Protein AF-A0A847XZ53-F1 (afdb_monomer)

pLDDT: mean 93.52, std 6.36, range [60.31, 98.06]

Mean predicted aligned error: 3.76 Å

Foldseek 3Di:
DDAFWDDWDWDADPVRHTAKIKIDGDPFWIWMWGDDPNWTWTWTDGHPDTDIWTPRDPPDTPNVVVVVVCVVCVVPDDD

Sequence (79 aa):
MEKGIRSVEIIKDESGKTKSVSVIFGPHYFIEIREKEGRTTFILGATHHGFEVDASDVGVGLEEMIYSIREKYPETAID

Solvent-accessible surface area (backbone atoms only — not comparable to full-atom values): 4596 Å² total; per-residue (Å²): 132,70,76,52,82,75,46,77,48,76,43,57,47,98,88,65,51,80,36,32,44,37,38,36,27,47,90,50,34,36,40,38,40,35,58,55,97,92,36,32,35,40,33,47,37,44,82,93,46,68,53,76,38,48,50,68,54,87,86,40,51,42,51,51,51,49,50,56,48,35,73,75,42,59,90,74,61,84,132

Secondary structure (DSSP, 8-state):
---SEEEEEEEE-TTS-EEEEEEEETTTEEEEEEEETTEEEEEEEETTEEEEEE-SSTTSTHHHHHHHHHHH-GGG---

Nearest PDB structures (foldseek):
  8ede-assembly1_A  TM=2.989E-01  e=1.190E+00  Homo sapiens
  8dy8-assembly2_B  TM=3.505E-01  e=2.216E+00  Homo sapiens

Radius of gyration: 14.3 Å; Cα contacts (8 Å, |Δi|>4): 130; chains: 1; bounding box: 37×21×38 Å

Structure (mmCIF, N/CA/C/O backbone):
data_AF-A0A847XZ53-F1
#
_entry.id   AF-A0A847XZ53-F1
#
loop_
_atom_site.group_PDB
_atom_site.id
_atom_site.type_symbol
_atom_site.label_atom_id
_atom_site.label_alt_id
_atom_site.label_comp_id
_atom_site.label_asym_id
_atom_site.label_entity_id
_atom_site.label_seq_id
_atom_site.pdbx_PDB_ins_code
_atom_site.Cartn_x
_atom_site.Cartn_y
_atom_site.Cartn_z
_atom_site.occupancy
_atom_site.B_iso_or_equiv
_atom_site.auth_seq_id
_atom_site.auth_comp_id
_atom_site.auth_asym_id
_atom_site.auth_atom_id
_atom_site.pdbx_PDB_model_num
ATOM 1 N N . MET A 1 1 ? 21.700 -6.605 8.953 1.00 60.31 1 MET A N 1
ATOM 2 C CA . MET A 1 1 ? 20.457 -5.941 8.505 1.00 60.31 1 MET A CA 1
ATOM 3 C C . MET A 1 1 ? 19.409 -7.018 8.329 1.00 60.31 1 MET A C 1
ATOM 5 O O . MET A 1 1 ? 19.674 -7.964 7.593 1.00 60.31 1 MET A O 1
ATOM 9 N N . GLU A 1 2 ? 18.294 -6.932 9.049 1.00 62.69 2 GLU A N 1
ATOM 10 C CA . GLU A 1 2 ? 17.208 -7.904 8.903 1.00 62.69 2 GLU A CA 1
ATOM 11 C C . GLU A 1 2 ? 16.598 -7.823 7.503 1.00 62.69 2 GLU A C 1
ATOM 13 O O . GLU A 1 2 ? 16.344 -6.740 6.973 1.00 62.69 2 GLU A O 1
ATOM 18 N N . LYS A 1 3 ? 16.410 -8.994 6.897 1.00 82.88 3 LYS A N 1
ATOM 19 C CA . LYS A 1 3 ? 15.734 -9.176 5.613 1.00 82.88 3 LYS A CA 1
ATOM 20 C C . LYS A 1 3 ? 14.326 -9.706 5.897 1.00 82.88 3 LYS A C 1
ATOM 22 O O . LYS A 1 3 ? 14.162 -10.488 6.826 1.00 82.88 3 LYS A O 1
ATOM 27 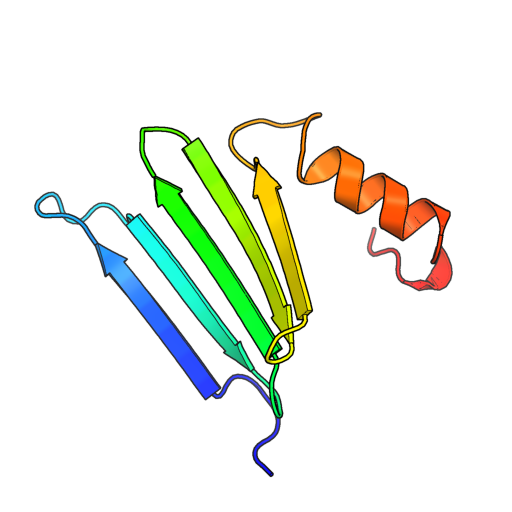N N . GLY A 1 4 ? 13.345 -9.331 5.077 1.00 91.81 4 GLY A N 1
ATOM 28 C CA . GLY A 1 4 ? 11.970 -9.844 5.170 1.00 91.81 4 GLY A CA 1
ATOM 29 C C . GLY A 1 4 ? 10.992 -8.918 5.896 1.00 91.81 4 GLY A C 1
ATOM 30 O O . GLY A 1 4 ? 11.257 -7.725 6.042 1.00 91.81 4 GLY A O 1
ATOM 31 N N . ILE A 1 5 ? 9.841 -9.464 6.295 1.00 96.19 5 ILE A N 1
ATOM 32 C CA . ILE A 1 5 ? 8.800 -8.746 7.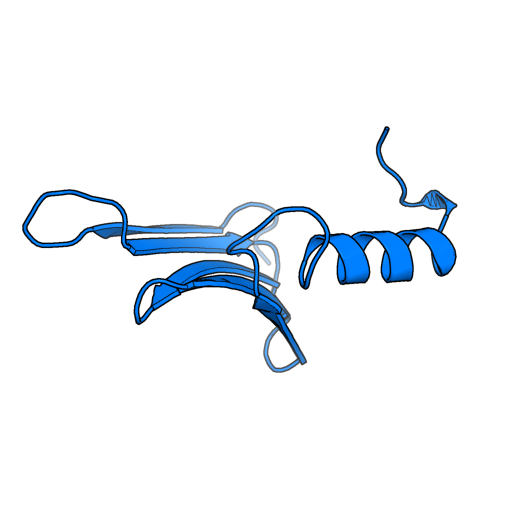044 1.00 96.19 5 ILE A CA 1
ATOM 33 C C . ILE A 1 5 ? 9.258 -8.608 8.497 1.00 96.19 5 ILE A C 1
ATOM 35 O O . ILE A 1 5 ? 9.590 -9.603 9.136 1.00 96.19 5 ILE A O 1
ATOM 39 N N . ARG A 1 6 ? 9.290 -7.374 9.001 1.00 93.88 6 ARG A N 1
ATOM 40 C CA . ARG A 1 6 ? 9.816 -7.029 10.330 1.00 93.88 6 ARG A CA 1
ATOM 41 C C . ARG A 1 6 ? 8.716 -6.715 11.331 1.00 93.88 6 ARG A C 1
ATOM 43 O O . ARG A 1 6 ? 8.860 -7.030 12.504 1.00 93.88 6 ARG A O 1
ATOM 50 N N . SER A 1 7 ? 7.634 -6.094 10.873 1.00 94.94 7 SER A N 1
ATOM 51 C CA . SER A 1 7 ? 6.472 -5.792 11.706 1.00 94.94 7 SER A CA 1
ATOM 52 C C . SER A 1 7 ? 5.201 -5.818 10.871 1.00 94.94 7 SER A C 1
ATOM 54 O O . SER A 1 7 ? 5.224 -5.441 9.697 1.00 94.94 7 SER A O 1
ATOM 56 N N . VAL A 1 8 ? 4.111 -6.251 11.498 1.00 97.19 8 VAL A N 1
ATOM 57 C CA . VAL A 1 8 ? 2.745 -6.085 11.007 1.00 97.19 8 VAL A CA 1
ATOM 58 C C . VAL A 1 8 ? 1.936 -5.487 12.148 1.00 97.19 8 VAL A C 1
ATOM 60 O O . VAL A 1 8 ? 1.806 -6.099 13.207 1.00 97.19 8 VAL A O 1
ATOM 63 N N . GLU A 1 9 ? 1.394 -4.298 11.931 1.00 97.62 9 GLU A N 1
ATOM 64 C CA . GLU A 1 9 ? 0.584 -3.572 12.901 1.00 97.62 9 GLU A CA 1
ATOM 65 C C . GLU A 1 9 ? -0.839 -3.452 12.372 1.00 97.62 9 GLU A C 1
ATOM 67 O O . GLU A 1 9 ? -1.056 -3.069 11.225 1.00 97.62 9 GLU A O 1
ATOM 72 N N . ILE A 1 10 ? -1.815 -3.810 13.206 1.00 97.56 10 ILE A N 1
ATOM 73 C CA . ILE A 1 10 ? -3.236 -3.739 12.870 1.00 97.56 10 ILE A CA 1
ATOM 74 C C . ILE A 1 10 ? -3.915 -2.893 13.936 1.00 97.56 10 ILE A C 1
ATOM 76 O O . ILE A 1 10 ? -3.976 -3.281 15.103 1.00 97.56 10 ILE A O 1
ATOM 80 N N . ILE A 1 11 ? -4.456 -1.753 13.522 1.00 96.50 11 ILE A N 1
ATOM 81 C CA . ILE A 1 11 ? -5.229 -0.860 14.381 1.00 96.50 11 ILE A CA 1
ATOM 82 C C . ILE A 1 11 ? -6.706 -1.092 14.088 1.00 96.50 11 ILE A C 1
ATOM 84 O O . ILE A 1 11 ? -7.130 -1.083 12.931 1.00 96.50 11 ILE A O 1
ATOM 88 N N . LYS A 1 12 ? -7.496 -1.294 1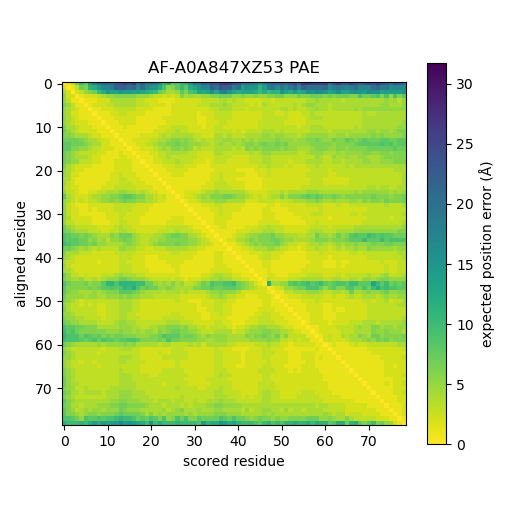5.143 1.00 95.94 12 LYS A N 1
ATOM 89 C CA . LYS A 1 12 ? -8.949 -1.478 15.082 1.00 95.94 12 LYS A CA 1
ATOM 90 C C . LYS A 1 12 ? -9.659 -0.342 15.813 1.00 95.94 12 LYS A C 1
ATOM 92 O O . LYS A 1 12 ? -9.092 0.228 16.740 1.00 95.94 12 LYS A O 1
ATOM 97 N N . ASP A 1 13 ? -10.877 -0.018 15.393 1.00 92.38 13 ASP A N 1
ATOM 98 C CA . ASP A 1 13 ? -11.752 0.887 16.143 1.00 92.38 13 ASP A CA 1
ATOM 99 C C . ASP A 1 13 ? -12.461 0.179 17.311 1.00 92.38 13 ASP A C 1
ATOM 101 O O . ASP A 1 13 ? -12.301 -1.024 17.531 1.00 92.38 13 ASP A O 1
ATOM 105 N N . GLU A 1 14 ? -13.264 0.938 18.059 1.00 93.25 14 GLU A N 1
ATOM 106 C CA . GLU A 1 14 ? -14.038 0.451 19.209 1.00 93.25 14 GLU A CA 1
ATOM 107 C C . GLU A 1 14 ? -15.034 -0.665 18.843 1.00 93.25 14 GLU A C 1
ATOM 109 O O . GLU A 1 14 ? -15.387 -1.478 19.694 1.00 93.25 14 GLU A O 1
ATOM 114 N N . SER A 1 15 ? -15.455 -0.745 17.574 1.00 93.00 15 SER A N 1
ATOM 115 C CA . SER A 1 15 ? -16.331 -1.808 17.062 1.00 93.00 15 SER A CA 1
ATOM 116 C C . SER A 1 15 ? -15.568 -3.073 16.648 1.00 93.00 15 SER A C 1
ATOM 118 O O . SER A 1 15 ? -16.173 -4.083 16.289 1.00 93.00 15 SER A O 1
ATOM 120 N N . GLY A 1 16 ? -14.233 -3.036 16.692 1.00 92.56 16 GLY A N 1
ATOM 121 C CA . GLY A 1 16 ? -13.362 -4.120 16.249 1.00 92.56 16 GLY A CA 1
ATOM 122 C C . GLY A 1 16 ? -13.114 -4.144 14.737 1.00 92.56 16 GLY A C 1
ATOM 123 O O . GLY A 1 16 ? -12.455 -5.075 14.254 1.00 92.56 16 GLY A O 1
ATOM 124 N N . LYS A 1 17 ? -13.591 -3.139 13.989 1.00 93.06 17 LYS A N 1
ATOM 125 C CA . LYS A 1 17 ? -13.322 -2.989 12.554 1.00 93.06 17 LYS A CA 1
ATOM 126 C C . LYS A 1 17 ? -11.890 -2.493 12.356 1.00 93.06 17 LYS A C 1
ATOM 128 O O . LYS A 1 17 ? -11.431 -1.582 13.042 1.00 93.06 17 LYS A O 1
ATOM 133 N N . THR A 1 18 ? -11.170 -3.094 11.412 1.00 94.81 18 THR A N 1
ATOM 134 C CA . THR A 1 18 ? -9.808 -2.673 11.063 1.00 94.81 18 THR A CA 1
ATOM 135 C C . THR A 1 18 ? -9.819 -1.271 10.458 1.00 94.81 18 THR A C 1
ATOM 137 O O . THR A 1 18 ? -10.504 -1.029 9.467 1.00 94.81 18 THR A O 1
ATOM 140 N N . LYS A 1 19 ? -9.042 -0.365 11.053 1.00 95.50 19 LYS A N 1
ATOM 141 C CA . LYS A 1 19 ? -8.850 1.022 10.613 1.00 95.50 19 LYS A CA 1
ATOM 142 C C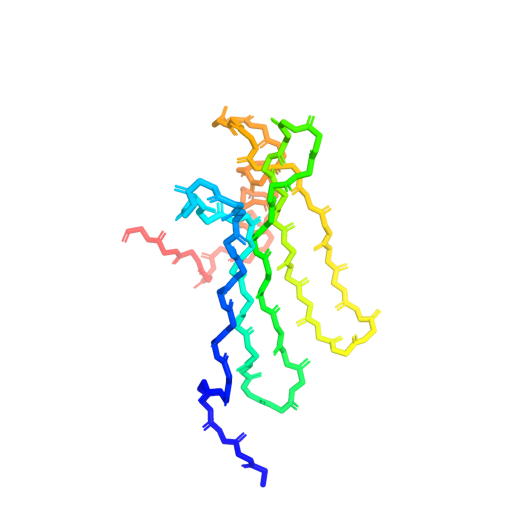 . LYS A 1 19 ? -7.521 1.246 9.915 1.00 95.50 19 LYS A C 1
ATOM 144 O O . LYS A 1 19 ? -7.457 2.094 9.037 1.00 95.50 19 LYS A O 1
ATOM 149 N N . SER A 1 20 ? -6.473 0.524 10.298 1.00 97.31 20 SER A N 1
ATOM 150 C CA . SER A 1 20 ? -5.181 0.596 9.618 1.00 97.31 20 SER A CA 1
ATOM 151 C C . SER A 1 20 ? -4.457 -0.743 9.675 1.00 97.31 20 SER A C 1
ATOM 153 O O . SER A 1 20 ? -4.583 -1.481 10.658 1.00 97.31 20 SER A O 1
ATOM 155 N N . VAL A 1 21 ? -3.722 -1.050 8.612 1.00 98.06 21 VAL A N 1
ATOM 156 C CA . VAL A 1 21 ? -2.776 -2.158 8.516 1.00 98.06 21 VAL A CA 1
ATOM 157 C C . VAL A 1 21 ? -1.461 -1.599 7.998 1.00 98.06 21 VAL A C 1
ATOM 159 O O . VAL A 1 21 ? -1.415 -1.081 6.885 1.00 98.06 21 VAL A O 1
ATOM 162 N N . SER A 1 22 ? -0.394 -1.766 8.771 1.00 97.75 22 SER A N 1
ATOM 163 C CA . SER A 1 22 ? 0.953 -1.334 8.405 1.00 97.75 22 SER A CA 1
ATOM 164 C C . SER A 1 22 ? 1.905 -2.518 8.406 1.00 97.75 22 SER A C 1
ATOM 166 O O . SER A 1 22 ? 1.922 -3.315 9.341 1.00 97.75 22 SER A O 1
ATOM 168 N N . VAL A 1 23 ? 2.723 -2.633 7.366 1.00 97.94 23 VAL A N 1
ATOM 169 C CA . VAL A 1 23 ? 3.747 -3.668 7.224 1.00 97.94 23 VAL A CA 1
ATOM 170 C C . VAL A 1 23 ? 5.091 -2.989 7.036 1.00 97.94 23 VAL A C 1
ATOM 172 O O . VAL A 1 23 ? 5.296 -2.295 6.044 1.00 97.94 23 VAL A O 1
ATOM 175 N N . ILE A 1 24 ? 6.024 -3.216 7.959 1.00 96.38 24 ILE A N 1
ATOM 176 C CA . ILE A 1 24 ? 7.414 -2.756 7.843 1.00 96.38 24 ILE A CA 1
ATOM 177 C C . ILE A 1 24 ? 8.251 -3.928 7.350 1.00 96.38 24 ILE A C 1
ATOM 179 O O . ILE A 1 24 ? 8.218 -5.014 7.935 1.00 96.38 24 ILE A O 1
ATOM 183 N N . PHE A 1 25 ? 9.025 -3.721 6.289 1.00 96.00 25 PHE A N 1
ATOM 184 C CA . PHE A 1 25 ? 9.802 -4.785 5.667 1.00 96.00 25 PHE A CA 1
ATOM 185 C C . PHE A 1 25 ? 11.132 -4.296 5.098 1.00 96.00 25 PHE A C 1
ATOM 187 O O . PHE A 1 25 ? 11.354 -3.120 4.805 1.00 96.00 25 PHE A O 1
ATOM 194 N N . GLY A 1 26 ? 12.058 -5.241 4.962 1.00 93.50 26 GLY A N 1
ATOM 195 C CA . GLY A 1 26 ? 13.416 -4.970 4.522 1.00 93.50 26 GLY A CA 1
ATOM 196 C C . GLY A 1 26 ? 14.122 -3.914 5.386 1.00 93.50 26 GLY A C 1
ATOM 197 O O . GLY A 1 26 ? 13.775 -3.693 6.551 1.00 93.50 26 GLY A O 1
ATOM 198 N N . PRO A 1 27 ? 15.143 -3.249 4.827 1.00 90.56 27 PRO A N 1
ATOM 199 C CA . PRO A 1 27 ? 15.910 -2.258 5.570 1.00 90.56 27 PRO A CA 1
ATOM 200 C C . PRO A 1 27 ? 15.075 -1.051 6.007 1.00 90.56 27 PRO A C 1
ATOM 202 O O . PRO A 1 27 ? 15.199 -0.606 7.148 1.00 90.56 27 PRO A O 1
ATOM 205 N N . HIS A 1 28 ? 14.230 -0.542 5.105 1.00 92.12 28 HIS A N 1
ATOM 206 C CA . HIS A 1 28 ? 13.640 0.791 5.224 1.00 92.12 28 HIS A CA 1
ATOM 207 C C . HIS A 1 28 ? 12.265 0.950 4.556 1.00 92.12 28 HIS A C 1
ATOM 209 O O . HIS A 1 28 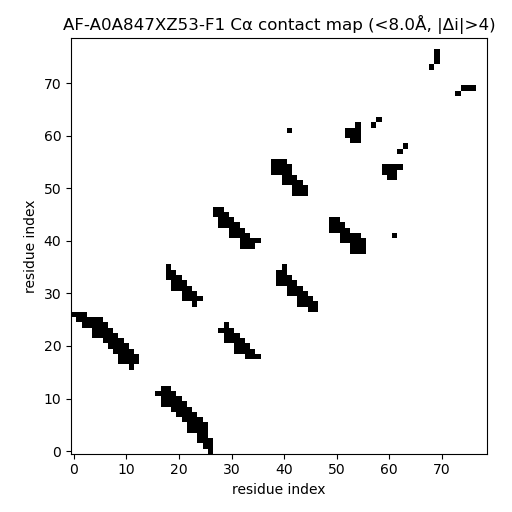? 11.825 2.085 4.386 1.00 92.12 28 HIS A O 1
ATOM 215 N N . TYR A 1 29 ? 11.603 -0.139 4.158 1.00 96.75 29 TYR A N 1
ATOM 216 C CA . TYR A 1 29 ? 10.350 -0.069 3.408 1.00 96.75 29 TYR A CA 1
ATOM 217 C C . TYR A 1 29 ? 9.133 -0.267 4.304 1.00 96.75 29 TYR A C 1
ATOM 219 O O . TYR A 1 29 ? 9.193 -0.977 5.313 1.00 96.75 29 TYR A O 1
ATOM 227 N N . PHE A 1 30 ? 8.020 0.337 3.905 1.00 96.88 30 PHE A N 1
ATOM 228 C CA . PHE A 1 30 ? 6.734 0.120 4.542 1.00 96.88 30 PHE A CA 1
ATOM 229 C C . PHE A 1 30 ? 5.584 0.200 3.539 1.00 96.88 30 PHE A C 1
ATOM 231 O O . PHE A 1 30 ? 5.664 0.910 2.537 1.00 96.88 30 PHE A O 1
ATOM 238 N N . ILE A 1 31 ? 4.518 -0.536 3.838 1.00 97.94 31 ILE A N 1
ATOM 239 C CA . ILE A 1 31 ? 3.196 -0.385 3.229 1.00 97.94 31 ILE A CA 1
ATOM 240 C C . ILE A 1 31 ? 2.223 -0.061 4.356 1.00 97.94 31 ILE A C 1
ATOM 242 O O . ILE A 1 31 ? 2.271 -0.710 5.398 1.00 97.94 31 ILE A O 1
ATOM 246 N N . GLU A 1 32 ? 1.342 0.907 4.150 1.00 97.69 32 GLU A N 1
ATOM 247 C CA . GLU A 1 32 ? 0.227 1.196 5.050 1.00 97.69 32 GLU A CA 1
ATOM 248 C C . GLU A 1 32 ? -1.071 1.295 4.245 1.00 97.69 32 GLU A C 1
ATOM 250 O O . GLU A 1 32 ? -1.124 1.934 3.194 1.00 97.69 32 GLU A O 1
ATOM 255 N N . ILE A 1 33 ? -2.123 0.654 4.747 1.00 98.00 33 ILE A N 1
ATOM 256 C CA . ILE A 1 33 ? -3.494 0.807 4.267 1.00 98.00 33 ILE A CA 1
ATOM 257 C C . ILE A 1 33 ? -4.307 1.318 5.441 1.00 98.00 33 ILE A C 1
ATOM 259 O O . ILE A 1 33 ? -4.417 0.623 6.450 1.00 98.00 33 ILE A O 1
ATOM 263 N N . ARG A 1 34 ? -4.900 2.505 5.319 1.00 96.38 34 ARG A N 1
ATOM 264 C CA . ARG A 1 34 ? -5.694 3.100 6.399 1.00 96.38 34 ARG A CA 1
ATOM 265 C C . ARG A 1 34 ? -7.009 3.672 5.907 1.00 96.38 34 ARG A C 1
ATOM 267 O O . ARG A 1 34 ? -7.100 4.182 4.797 1.00 96.38 34 ARG A O 1
ATOM 274 N N . GLU A 1 35 ? -8.015 3.617 6.766 1.00 94.75 35 GLU A N 1
ATOM 275 C CA . GLU A 1 35 ? -9.287 4.300 6.581 1.00 94.75 35 GLU A CA 1
ATOM 276 C C . GLU A 1 35 ? -9.264 5.624 7.352 1.00 94.75 35 GLU A C 1
ATOM 278 O O . GLU A 1 35 ? -9.150 5.639 8.582 1.00 94.75 35 GLU A O 1
ATOM 283 N N . LYS A 1 36 ? -9.419 6.743 6.642 1.00 83.69 36 LYS A N 1
ATOM 284 C CA . LYS A 1 36 ? -9.566 8.074 7.238 1.00 83.69 36 LYS A CA 1
ATOM 285 C C . LYS A 1 36 ? -10.730 8.798 6.575 1.00 83.69 36 LYS A C 1
ATOM 287 O O . LYS A 1 36 ? -10.787 8.888 5.357 1.00 83.69 36 LYS A O 1
ATOM 292 N N . GLU A 1 37 ? -11.661 9.307 7.383 1.00 86.25 37 GLU A N 1
ATOM 293 C CA . GLU A 1 37 ? -12.795 10.122 6.904 1.00 86.25 37 GLU A CA 1
ATOM 294 C C . GLU A 1 37 ? -13.629 9.434 5.800 1.00 86.25 37 GLU A C 1
ATOM 296 O O . GLU A 1 37 ? -14.132 10.075 4.884 1.00 86.25 37 GLU A O 1
ATOM 301 N N . GLY A 1 38 ? -13.775 8.106 5.888 1.00 88.88 38 GLY A N 1
ATOM 302 C CA . GLY A 1 38 ? -14.532 7.306 4.918 1.00 88.88 38 GLY A CA 1
ATOM 303 C C . GLY A 1 38 ? -13.785 6.992 3.621 1.00 88.88 38 GLY A C 1
ATOM 304 O O . GLY A 1 38 ? -14.372 6.374 2.740 1.00 88.88 38 GLY A O 1
ATOM 305 N N . ARG A 1 39 ? -12.510 7.380 3.508 1.00 92.81 39 ARG A N 1
ATOM 306 C CA . ARG A 1 39 ? -11.641 7.039 2.379 1.00 92.81 39 ARG A CA 1
ATOM 307 C C . ARG A 1 39 ? -10.622 5.989 2.777 1.00 92.81 39 ARG A C 1
ATOM 309 O O . ARG A 1 39 ? -10.058 6.050 3.873 1.00 92.81 39 ARG A O 1
ATOM 316 N N . THR A 1 40 ? -10.376 5.051 1.873 1.00 95.94 40 THR A N 1
ATOM 317 C CA . THR A 1 40 ? -9.293 4.080 1.992 1.00 95.94 40 THR A CA 1
ATOM 318 C C . THR A 1 40 ? -8.071 4.636 1.288 1.00 95.94 40 THR A C 1
ATOM 320 O O . THR A 1 40 ? -8.107 4.976 0.112 1.00 95.94 40 THR A O 1
ATOM 323 N N . THR A 1 41 ? -6.971 4.729 2.017 1.00 97.00 41 THR A N 1
ATOM 324 C CA . THR A 1 41 ? -5.720 5.298 1.537 1.00 97.00 41 THR A CA 1
ATOM 325 C C . THR A 1 41 ? -4.654 4.217 1.506 1.00 97.00 41 THR A C 1
ATOM 327 O O . THR A 1 41 ? -4.458 3.518 2.502 1.00 97.00 41 THR A O 1
ATOM 330 N N . PHE A 1 42 ? -3.950 4.114 0.382 1.00 97.75 42 PHE A N 1
ATOM 331 C CA . PHE A 1 42 ? -2.779 3.262 0.221 1.00 97.75 42 PHE A CA 1
ATOM 332 C C . PHE A 1 42 ? -1.505 4.104 0.272 1.00 97.75 42 PHE A C 1
ATOM 334 O O . PHE A 1 42 ? -1.402 5.137 -0.393 1.00 97.75 42 PHE A O 1
ATOM 341 N N . ILE A 1 43 ? -0.521 3.644 1.040 1.00 97.44 43 ILE A N 1
ATOM 342 C CA . ILE A 1 43 ? 0.781 4.287 1.183 1.00 97.44 43 ILE A CA 1
ATOM 343 C C . ILE A 1 43 ? 1.866 3.238 0.966 1.00 97.44 43 ILE A C 1
ATOM 345 O O . ILE A 1 43 ? 1.871 2.192 1.614 1.00 97.44 43 ILE A O 1
ATOM 349 N N . LEU A 1 44 ? 2.817 3.545 0.088 1.00 97.81 44 LEU A N 1
ATOM 350 C CA . LEU A 1 44 ? 4.047 2.778 -0.090 1.00 97.81 44 LEU A CA 1
ATOM 351 C C . LEU A 1 44 ? 5.230 3.725 0.059 1.00 97.81 44 LEU A C 1
ATOM 353 O O . LEU A 1 44 ? 5.290 4.760 -0.608 1.00 97.81 44 LEU A O 1
ATOM 357 N N . GLY A 1 45 ? 6.190 3.359 0.906 1.00 96.88 45 GLY A N 1
ATOM 358 C CA . GLY A 1 45 ? 7.342 4.210 1.160 1.00 96.88 45 GLY A CA 1
ATOM 359 C C . GLY A 1 45 ? 8.632 3.480 1.503 1.00 96.88 45 GLY A C 1
ATOM 360 O O . GLY A 1 45 ? 8.665 2.293 1.829 1.00 96.88 45 GLY A O 1
ATOM 361 N N . ALA A 1 46 ? 9.714 4.244 1.409 1.00 95.88 46 ALA A N 1
ATOM 362 C CA . ALA A 1 46 ? 11.076 3.922 1.787 1.00 95.88 46 ALA A CA 1
ATOM 363 C C . ALA A 1 46 ? 11.656 5.123 2.549 1.00 95.88 46 ALA A C 1
ATOM 365 O O . ALA A 1 46 ? 11.859 6.175 1.945 1.00 95.88 46 ALA A O 1
ATOM 366 N N . THR A 1 47 ? 11.905 4.980 3.856 1.00 87.38 47 THR A N 1
ATOM 367 C CA . THR A 1 47 ? 12.297 6.082 4.766 1.00 87.38 47 THR A CA 1
ATOM 368 C C . THR A 1 47 ? 11.472 7.369 4.579 1.00 87.38 47 THR A C 1
ATOM 370 O O . THR A 1 47 ? 10.396 7.485 5.153 1.00 87.38 47 THR A O 1
ATOM 373 N N . HIS A 1 48 ? 11.980 8.328 3.798 1.00 85.50 48 HIS A N 1
ATOM 374 C CA . HIS A 1 48 ? 11.407 9.658 3.553 1.00 85.50 48 HIS A CA 1
ATOM 375 C C . HIS A 1 48 ? 10.784 9.816 2.156 1.00 85.50 48 HIS A C 1
ATOM 377 O O . HIS A 1 48 ? 10.291 10.892 1.824 1.00 85.50 48 HIS A O 1
ATOM 383 N N . HIS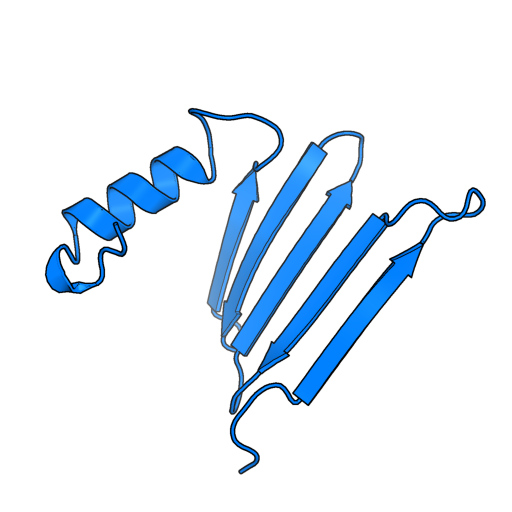 A 1 49 ? 10.841 8.782 1.318 1.00 93.25 49 HIS A N 1
ATOM 384 C CA . HIS A 1 49 ? 10.258 8.776 -0.019 1.00 93.25 49 HIS A CA 1
ATOM 385 C C . HIS A 1 49 ? 9.071 7.829 -0.061 1.00 93.25 49 HIS A C 1
ATOM 387 O O . HIS A 1 49 ? 9.070 6.791 0.592 1.00 93.25 49 HIS A O 1
ATOM 393 N N . GLY A 1 50 ? 8.071 8.159 -0.859 1.00 94.44 50 GLY A N 1
ATOM 394 C CA . GLY A 1 50 ? 6.898 7.323 -1.023 1.00 94.44 50 GLY A CA 1
ATOM 395 C C . GLY A 1 50 ? 5.797 8.084 -1.723 1.00 94.44 50 GLY A C 1
ATOM 396 O O . GLY A 1 50 ? 5.981 9.232 -2.134 1.00 94.44 50 GLY A O 1
ATOM 397 N N . PHE A 1 51 ? 4.653 7.437 -1.836 1.00 95.56 51 PHE A N 1
ATOM 398 C CA . PHE A 1 51 ? 3.433 8.080 -2.280 1.00 95.56 51 PHE A CA 1
ATOM 399 C C . PHE A 1 51 ? 2.270 7.632 -1.408 1.00 95.56 51 PHE A C 1
ATOM 401 O O . PHE A 1 51 ? 2.257 6.524 -0.871 1.00 95.56 51 PHE A O 1
ATOM 408 N N . GLU A 1 52 ? 1.304 8.530 -1.294 1.00 96.00 52 GLU A N 1
ATOM 409 C CA . GLU A 1 52 ? -0.013 8.279 -0.737 1.00 96.00 52 GLU A CA 1
ATOM 410 C C . GLU A 1 52 ? -1.015 8.428 -1.882 1.00 96.00 52 GLU A C 1
ATOM 412 O O . GLU A 1 52 ? -0.917 9.374 -2.668 1.00 96.00 52 GLU A O 1
ATOM 417 N N . VAL A 1 53 ? -1.94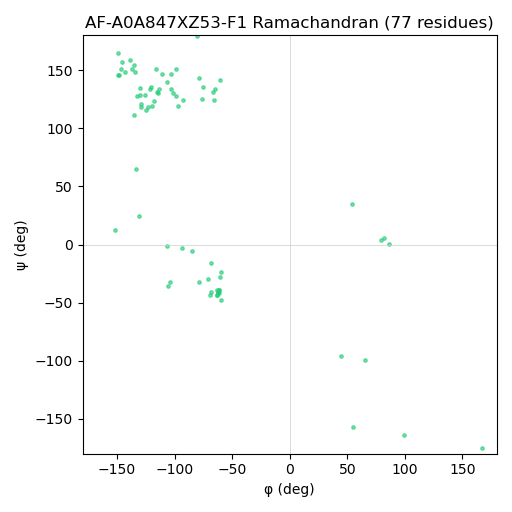6 7.488 -2.006 1.00 96.88 53 VAL A N 1
ATOM 418 C CA . VAL A 1 53 ? -2.946 7.494 -3.073 1.00 96.88 53 VAL A CA 1
ATOM 419 C C . VAL A 1 53 ? -4.290 6.981 -2.565 1.00 96.88 53 VAL A C 1
ATOM 421 O O . VAL A 1 53 ? -4.357 6.147 -1.657 1.00 96.88 53 VAL A O 1
ATOM 424 N N . ASP A 1 54 ? -5.366 7.510 -3.142 1.00 96.06 54 ASP A 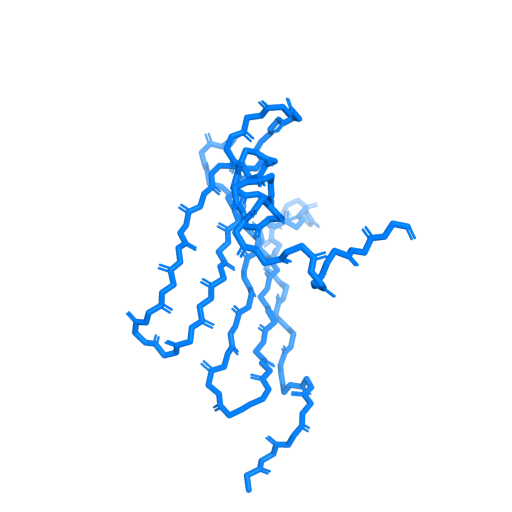N 1
ATOM 425 C CA . ASP A 1 54 ? -6.722 7.037 -2.884 1.00 96.06 54 ASP A CA 1
ATOM 426 C C . ASP A 1 54 ? -6.899 5.614 -3.431 1.00 96.06 54 ASP A C 1
ATOM 428 O O . ASP A 1 54 ? -6.525 5.317 -4.565 1.00 96.06 54 ASP A O 1
ATOM 432 N N . ALA A 1 55 ? -7.446 4.737 -2.602 1.00 96.56 55 ALA A N 1
ATOM 433 C CA . ALA A 1 55 ? -7.756 3.346 -2.901 1.00 96.56 55 ALA A CA 1
ATOM 434 C C . ALA A 1 55 ? -9.199 3.003 -2.485 1.00 96.56 55 ALA A C 1
ATOM 436 O O . ALA A 1 55 ? -9.500 1.851 -2.174 1.00 96.56 55 ALA A O 1
ATOM 437 N N . SER A 1 56 ? -10.077 4.010 -2.414 1.00 95.00 56 SER A N 1
ATOM 438 C CA . SER A 1 56 ? -11.479 3.844 -2.011 1.00 95.00 56 SER A CA 1
ATOM 439 C C . SER A 1 56 ? -12.316 3.121 -3.067 1.00 95.00 56 SER A C 1
ATOM 441 O O . SER A 1 56 ? -13.247 2.407 -2.705 1.00 95.00 56 SER A O 1
ATOM 443 N N . ASP A 1 57 ? -11.966 3.265 -4.348 1.00 94.19 57 ASP A N 1
ATOM 444 C CA . ASP A 1 57 ? -12.724 2.735 -5.481 1.00 94.19 57 ASP A CA 1
ATOM 445 C C . ASP A 1 57 ? -11.809 2.135 -6.560 1.00 94.19 57 ASP A C 1
ATOM 447 O O . ASP A 1 57 ? -10.625 2.458 -6.666 1.00 94.19 57 ASP A O 1
ATOM 451 N N . VAL A 1 58 ? -12.387 1.255 -7.379 1.00 91.88 58 VAL A N 1
ATOM 452 C CA . VAL A 1 58 ? -11.740 0.665 -8.561 1.00 91.88 58 VAL A CA 1
ATOM 453 C C . VAL A 1 58 ? -11.765 1.675 -9.713 1.00 91.88 58 VAL A C 1
ATOM 455 O O . VAL A 1 58 ? -12.739 2.406 -9.889 1.00 91.88 58 VAL A O 1
ATOM 458 N N . GLY A 1 59 ? -10.706 1.703 -10.517 1.00 88.56 59 GLY A N 1
ATOM 459 C CA . GLY A 1 59 ? -10.574 2.550 -11.701 1.00 88.56 59 GLY A CA 1
ATOM 460 C C . GLY A 1 59 ? -10.043 3.959 -11.440 1.00 88.56 59 GLY A C 1
ATOM 461 O O . GLY A 1 59 ? -9.901 4.720 -12.392 1.00 88.56 59 GLY A O 1
ATOM 462 N N . VAL A 1 60 ? -9.741 4.317 -10.188 1.00 88.75 60 VAL A N 1
ATOM 463 C CA . VAL A 1 60 ? -9.207 5.636 -9.806 1.00 88.75 60 VAL A CA 1
ATOM 464 C C . VAL A 1 60 ? -8.048 5.501 -8.820 1.00 88.75 60 VAL A C 1
ATOM 466 O O . VAL A 1 60 ? -7.951 4.513 -8.092 1.00 88.75 60 VAL A O 1
ATOM 469 N N . GLY A 1 61 ? -7.158 6.496 -8.783 1.00 95.06 61 GLY A N 1
ATOM 470 C CA . GLY A 1 61 ? -6.124 6.612 -7.755 1.00 95.06 61 GLY A CA 1
ATOM 471 C C . GLY A 1 61 ? -5.096 5.481 -7.817 1.00 95.06 61 GLY A C 1
ATOM 472 O O . GLY A 1 61 ? -4.148 5.541 -8.603 1.00 95.06 61 GLY A O 1
ATOM 473 N N . LEU A 1 62 ? -5.243 4.464 -6.961 1.00 96.44 62 LEU A N 1
ATOM 474 C CA . LEU A 1 62 ? -4.297 3.351 -6.863 1.00 96.44 62 LEU A CA 1
ATOM 475 C C . LEU A 1 62 ? -4.213 2.548 -8.166 1.00 96.44 62 LEU A C 1
ATOM 477 O O . LEU A 1 62 ? -3.114 2.183 -8.575 1.00 96.44 62 LEU A O 1
ATOM 481 N N . GLU A 1 63 ? -5.335 2.292 -8.838 1.00 95.88 63 GLU A N 1
ATOM 482 C CA . GLU A 1 63 ? -5.320 1.531 -10.093 1.00 95.88 63 GLU A CA 1
ATOM 483 C C . GLU A 1 63 ? -4.638 2.313 -11.228 1.00 95.88 63 GLU A C 1
ATOM 485 O O . GLU A 1 63 ? -3.802 1.766 -11.947 1.00 95.88 63 GLU A O 1
ATO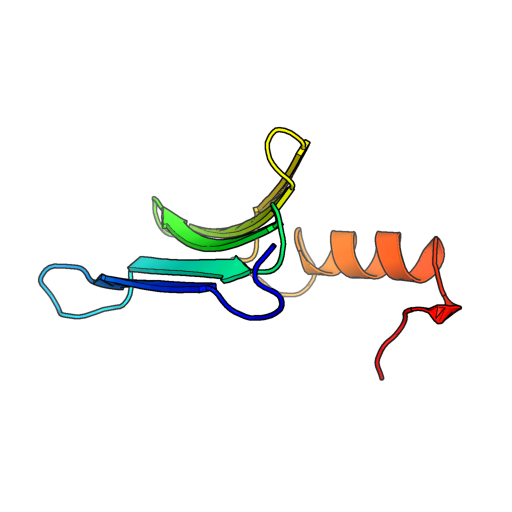M 490 N N . GLU A 1 64 ? -4.896 3.618 -11.333 1.00 96.31 64 GLU A N 1
ATOM 491 C CA . GLU A 1 64 ? -4.213 4.496 -12.293 1.00 96.31 64 GLU A CA 1
ATOM 492 C C . GLU A 1 64 ? -2.700 4.552 -12.026 1.00 96.31 64 GLU A C 1
ATOM 494 O O . GLU A 1 64 ? -1.888 4.520 -12.958 1.00 96.31 64 GLU A O 1
ATOM 499 N N . MET A 1 65 ? -2.305 4.577 -10.747 1.00 96.31 65 MET A N 1
ATOM 500 C CA . MET A 1 65 ? -0.902 4.492 -10.341 1.00 96.31 65 MET A CA 1
ATOM 501 C C . MET A 1 65 ? -0.283 3.150 -10.753 1.00 96.31 65 MET A C 1
ATOM 503 O O . MET A 1 65 ? 0.826 3.129 -11.289 1.00 96.31 65 MET A O 1
ATOM 507 N N . ILE A 1 66 ? -0.994 2.035 -10.558 1.00 95.75 66 ILE A N 1
ATOM 508 C CA . ILE A 1 66 ? -0.542 0.705 -10.988 1.00 95.75 66 ILE A CA 1
ATOM 509 C C . ILE A 1 66 ? -0.329 0.683 -12.504 1.00 95.75 66 ILE A C 1
ATOM 511 O O . ILE A 1 66 ? 0.738 0.261 -12.950 1.00 95.75 66 ILE A O 1
ATOM 515 N N . TYR A 1 67 ? -1.279 1.178 -13.302 1.00 95.75 67 TYR A N 1
ATOM 516 C CA . TYR A 1 67 ? -1.116 1.229 -14.758 1.00 95.75 67 TYR A CA 1
ATOM 517 C C . TYR A 1 67 ? 0.053 2.115 -15.187 1.00 95.75 67 TYR A C 1
ATOM 519 O O . TYR A 1 67 ? 0.841 1.705 -16.037 1.00 95.75 67 TYR A O 1
ATOM 527 N N . SER A 1 68 ? 0.237 3.268 -14.541 1.00 95.56 68 SER A N 1
ATOM 528 C CA . SER A 1 68 ? 1.366 4.166 -14.816 1.00 95.56 68 SER A CA 1
ATOM 529 C C . SER A 1 68 ? 2.718 3.499 -14.531 1.00 95.56 68 SER A C 1
ATOM 531 O O . SER A 1 68 ? 3.682 3.667 -15.280 1.00 95.56 68 SER A O 1
ATOM 533 N N . ILE A 1 69 ? 2.807 2.713 -13.452 1.00 95.75 69 ILE A N 1
ATOM 534 C CA . ILE A 1 69 ? 4.010 1.941 -13.118 1.00 95.75 69 ILE A CA 1
ATOM 535 C C . ILE A 1 69 ? 4.217 0.806 -14.126 1.00 95.75 69 ILE A C 1
ATOM 537 O O . ILE A 1 69 ? 5.340 0.625 -14.590 1.00 95.75 69 ILE A O 1
ATOM 541 N N . ARG A 1 70 ? 3.155 0.081 -14.506 1.00 96.25 70 ARG A N 1
ATOM 542 C CA . ARG A 1 70 ? 3.217 -1.004 -15.501 1.00 96.25 70 ARG A CA 1
ATOM 543 C C . ARG A 1 70 ? 3.667 -0.508 -16.871 1.00 96.25 70 ARG A C 1
ATOM 545 O O . ARG A 1 70 ? 4.473 -1.169 -17.511 1.00 96.25 70 ARG A O 1
ATOM 552 N N . GLU A 1 71 ? 3.175 0.644 -17.314 1.00 96.88 71 GLU A N 1
ATOM 553 C CA . GLU A 1 71 ? 3.589 1.247 -18.583 1.00 96.88 71 GLU A CA 1
ATOM 554 C C . GLU A 1 71 ? 5.078 1.613 -18.562 1.00 96.88 71 GLU A C 1
ATOM 556 O O . GLU A 1 71 ? 5.798 1.402 -19.538 1.00 96.88 71 GLU A O 1
ATOM 561 N N . LYS A 1 72 ? 5.560 2.120 -17.422 1.00 97.69 72 LYS A N 1
ATOM 562 C CA . LYS A 1 72 ? 6.949 2.551 -17.256 1.00 97.69 72 LYS A CA 1
ATOM 563 C C . LYS A 1 72 ? 7.936 1.399 -17.026 1.00 97.69 72 LYS A C 1
ATOM 565 O O . LYS A 1 72 ? 9.092 1.524 -17.427 1.00 97.69 72 LYS A O 1
ATOM 570 N N . TYR A 1 73 ? 7.501 0.320 -16.377 1.00 97.06 73 TYR A N 1
ATOM 571 C CA . TYR A 1 73 ? 8.315 -0.842 -15.991 1.00 97.06 73 TYR A CA 1
ATOM 572 C C . TYR A 1 73 ? 7.599 -2.158 -16.348 1.00 97.06 73 TYR A C 1
ATOM 574 O O . TYR A 1 73 ? 7.207 -2.919 -15.452 1.00 97.06 73 TYR A O 1
ATOM 582 N N . PRO A 1 74 ? 7.380 -2.433 -17.645 1.00 95.81 74 PRO A N 1
ATOM 583 C CA . PRO A 1 74 ? 6.547 -3.547 -18.104 1.00 95.81 74 PRO A CA 1
ATOM 584 C C . PRO A 1 74 ? 7.055 -4.921 -17.652 1.00 95.81 74 PRO A C 1
ATOM 586 O O . PRO A 1 74 ? 6.260 -5.834 -17.448 1.00 95.81 74 PRO A O 1
ATOM 589 N N . GLU A 1 75 ? 8.360 -5.079 -17.437 1.00 96.81 75 GLU A N 1
ATOM 590 C CA . GLU A 1 75 ? 8.983 -6.318 -16.965 1.00 96.81 75 GLU A CA 1
ATOM 591 C C . GLU A 1 75 ? 8.625 -6.685 -15.519 1.00 96.81 75 GLU A C 1
ATOM 593 O O . GLU A 1 75 ? 8.852 -7.817 -15.096 1.00 96.81 75 GLU A O 1
ATOM 598 N N . THR A 1 76 ? 8.094 -5.727 -14.756 1.00 93.19 76 THR A N 1
ATOM 599 C CA . THR A 1 76 ? 7.691 -5.917 -13.355 1.00 93.19 76 THR A CA 1
ATOM 600 C C . THR A 1 76 ? 6.216 -6.277 -13.197 1.00 93.19 76 THR A C 1
ATOM 602 O O . THR A 1 76 ? 5.765 -6.504 -12.073 1.00 93.19 76 THR A O 1
ATOM 605 N N . ALA A 1 77 ? 5.460 -6.321 -14.300 1.00 92.38 77 ALA A N 1
ATOM 606 C CA . ALA A 1 77 ? 4.045 -6.658 -14.275 1.00 92.38 77 ALA A CA 1
ATOM 607 C C . ALA A 1 77 ? 3.816 -8.075 -13.722 1.00 92.38 77 ALA A C 1
ATOM 609 O O . ALA A 1 77 ? 4.571 -9.008 -14.000 1.00 92.38 77 ALA A O 1
ATOM 610 N N . ILE A 1 78 ? 2.752 -8.214 -12.935 1.00 87.50 78 ILE A N 1
ATOM 611 C CA . ILE A 1 78 ? 2.257 -9.486 -12.410 1.00 87.50 78 ILE A CA 1
ATOM 612 C C . ILE A 1 78 ? 0.855 -9.657 -12.990 1.00 87.50 78 ILE A C 1
ATOM 614 O O . ILE A 1 78 ? 0.025 -8.765 -12.805 1.00 87.50 78 ILE A O 1
ATOM 618 N N . ASP A 1 79 ? 0.619 -10.772 -13.680 1.00 81.06 79 ASP A N 1
ATOM 619 C CA . ASP A 1 79 ? -0.645 -11.139 -14.329 1.00 81.06 79 ASP A CA 1
ATOM 620 C C . ASP A 1 79 ? -1.027 -12.590 -13.989 1.00 81.06 79 ASP A C 1
ATOM 622 O O . ASP A 1 79 ? -0.102 -13.425 -13.830 1.00 81.06 79 ASP A O 1
#